Protein AF-A0A7X7HXK4-F1 (afdb_monomer_lite)

Sequence (87 aa):
MPNHVHWLVRPVQGWPLEGILNSIKGFVSVKASAQGAKTGRLWQAESYDHIVRNREELEVFRKYIADNPRKAHLSSGRFAVYQAEWI

Radius of gyration: 14.73 Å; chains: 1; bounding box: 36×30×35 Å

Secondary structure (DSSP, 8-state):
--S-------PPTT--HHHHHHHHHHHHHHHHHHTTPPSS--S-SSPP-----SHHHHHHHHHHHHHHHHHTTPPTTSS--------

Structure (mmCIF, N/CA/C/O backbone):
data_AF-A0A7X7HXK4-F1
#
_entry.id   AF-A0A7X7HXK4-F1
#
loop_
_atom_site.group_PDB
_atom_site.id
_atom_site.type_symbol
_atom_site.label_atom_id
_atom_site.label_alt_id
_atom_site.label_comp_id
_atom_site.label_asym_id
_atom_site.label_entity_id
_atom_site.label_seq_id
_atom_site.pdbx_PDB_ins_code
_atom_site.Cartn_x
_atom_site.Cartn_y
_atom_site.Cartn_z
_atom_site.occupancy
_atom_site.B_iso_or_equiv
_atom_site.auth_seq_id
_atom_site.auth_comp_id
_atom_site.auth_asym_id
_atom_site.auth_atom_id
_atom_site.pdbx_PDB_model_num
ATOM 1 N N . MET A 1 1 ? 6.787 -4.802 -2.393 1.00 88.75 1 MET A N 1
ATOM 2 C CA . MET A 1 1 ? 8.244 -4.653 -2.170 1.00 88.75 1 MET A CA 1
ATOM 3 C C . MET A 1 1 ? 8.625 -5.373 -0.878 1.00 88.75 1 MET A C 1
ATOM 5 O O . MET A 1 1 ? 7.722 -5.666 -0.106 1.00 88.75 1 MET A O 1
ATOM 9 N N . PRO A 1 2 ? 9.905 -5.695 -0.620 1.00 89.06 2 PRO A N 1
ATOM 10 C CA . PRO A 1 2 ? 10.305 -6.419 0.592 1.00 89.06 2 PRO A CA 1
ATOM 11 C C . PRO A 1 2 ? 10.003 -5.676 1.902 1.00 89.06 2 PRO A C 1
ATOM 13 O O . PRO A 1 2 ? 9.831 -6.311 2.934 1.00 89.06 2 PRO A O 1
ATOM 16 N N . ASN A 1 3 ? 9.946 -4.341 1.865 1.00 91.56 3 ASN A N 1
ATOM 17 C CA . ASN A 1 3 ? 9.815 -3.477 3.044 1.00 91.56 3 ASN A CA 1
ATOM 18 C C . ASN A 1 3 ? 8.606 -2.521 3.003 1.00 91.56 3 ASN A C 1
ATOM 20 O O . ASN A 1 3 ? 8.379 -1.799 3.967 1.00 91.56 3 ASN A O 1
ATOM 24 N N . HIS A 1 4 ? 7.845 -2.485 1.905 1.00 93.12 4 HIS A N 1
ATOM 25 C CA . HIS A 1 4 ? 6.633 -1.671 1.777 1.00 93.12 4 HIS A CA 1
ATOM 26 C C . HIS A 1 4 ? 5.684 -2.230 0.708 1.00 93.12 4 HIS A C 1
ATOM 28 O O . HIS A 1 4 ? 6.032 -3.109 -0.094 1.00 93.12 4 HIS A O 1
ATOM 34 N N . VAL A 1 5 ? 4.467 -1.693 0.685 1.00 93.44 5 VAL A N 1
ATOM 35 C CA . VAL A 1 5 ? 3.420 -2.037 -0.277 1.00 93.44 5 VAL A CA 1
ATOM 36 C C . VAL A 1 5 ? 3.007 -0.771 -1.017 1.00 93.44 5 VAL A C 1
ATOM 38 O O . VAL A 1 5 ? 2.809 0.269 -0.398 1.00 93.44 5 VAL A O 1
ATOM 41 N N . HIS A 1 6 ? 2.864 -0.877 -2.335 1.00 94.31 6 HIS A N 1
ATOM 42 C CA . HIS A 1 6 ? 2.147 0.106 -3.136 1.00 94.31 6 HIS A CA 1
ATOM 43 C C . HIS A 1 6 ? 0.786 -0.467 -3.499 1.00 94.31 6 HIS A C 1
ATOM 45 O O . HIS A 1 6 ? 0.694 -1.637 -3.877 1.00 94.31 6 HIS A O 1
ATOM 51 N N . TRP A 1 7 ? -0.257 0.351 -3.400 1.00 93.62 7 TRP A N 1
ATOM 52 C CA . TRP A 1 7 ? -1.612 -0.088 -3.681 1.00 93.62 7 TRP A CA 1
ATOM 53 C C . TRP A 1 7 ? -2.407 1.030 -4.344 1.00 93.62 7 TRP A C 1
ATOM 55 O O . TRP A 1 7 ? -2.400 2.166 -3.881 1.00 93.62 7 TRP A O 1
ATOM 65 N N . LEU A 1 8 ? -3.074 0.691 -5.443 1.00 94.25 8 LEU A N 1
ATOM 66 C CA . LEU A 1 8 ? -3.954 1.581 -6.180 1.00 94.25 8 LEU A CA 1
ATOM 67 C C . LEU A 1 8 ? -5.379 1.056 -6.020 1.00 94.25 8 LEU A C 1
ATOM 69 O O . LEU A 1 8 ? -5.676 -0.069 -6.424 1.00 94.25 8 LEU A O 1
ATOM 73 N N . VAL A 1 9 ? -6.237 1.854 -5.390 1.00 92.31 9 VAL A N 1
ATOM 74 C CA . VAL A 1 9 ? -7.581 1.436 -4.985 1.00 92.31 9 VAL A CA 1
ATOM 75 C C . VAL A 1 9 ? -8.619 2.493 -5.277 1.00 92.31 9 VAL A C 1
ATOM 77 O O . VAL A 1 9 ? -8.345 3.688 -5.227 1.00 92.31 9 VAL A O 1
ATOM 80 N N . ARG A 1 10 ? -9.849 2.028 -5.483 1.00 92.75 10 ARG A N 1
ATOM 81 C CA . ARG A 1 10 ? -11.046 2.857 -5.414 1.00 92.75 10 ARG A CA 1
ATOM 82 C C . ARG A 1 10 ? -11.890 2.381 -4.230 1.00 92.75 10 ARG A C 1
ATOM 84 O O . ARG A 1 10 ? -12.530 1.336 -4.359 1.00 92.75 10 ARG A O 1
ATOM 91 N N . PRO A 1 11 ? -11.889 3.097 -3.092 1.00 93.19 11 PRO A N 1
ATOM 92 C CA . PRO A 1 11 ? -12.763 2.765 -1.975 1.00 93.19 11 PRO A CA 1
ATOM 93 C C . PRO A 1 11 ? -14.227 2.691 -2.419 1.00 93.19 11 PRO A C 1
ATOM 95 O O . PRO A 1 11 ? -14.689 3.503 -3.225 1.00 93.19 11 PRO A O 1
ATOM 98 N N . VAL A 1 12 ? -14.954 1.698 -1.911 1.00 93.81 12 VAL A N 1
ATOM 99 C CA . VAL A 1 12 ? -16.403 1.592 -2.116 1.00 93.81 12 VAL A CA 1
ATOM 100 C C . VAL A 1 12 ? -17.099 2.606 -1.207 1.00 93.81 12 VAL A C 1
ATOM 102 O O . VAL A 1 12 ? -16.630 2.883 -0.103 1.00 93.81 12 VAL A O 1
ATOM 105 N N . GLN A 1 13 ? -18.220 3.172 -1.657 1.00 94.94 13 GLN A N 1
ATOM 106 C CA . GLN A 1 13 ? -18.999 4.114 -0.853 1.00 94.94 13 GLN A CA 1
ATOM 107 C C . GLN A 1 13 ? -19.331 3.527 0.531 1.00 94.94 13 GLN A C 1
ATOM 109 O O . GLN A 1 13 ? -19.678 2.354 0.652 1.00 94.94 13 GLN A O 1
ATOM 114 N N . GLY A 1 14 ? -19.201 4.352 1.575 1.00 96.00 14 GLY A N 1
ATOM 115 C CA . GLY A 1 14 ? -19.382 3.939 2.972 1.00 96.00 14 GLY A CA 1
ATOM 116 C C . GLY A 1 14 ? -18.135 3.333 3.627 1.00 96.00 14 GLY A C 1
ATOM 117 O O . GLY A 1 14 ? -18.126 3.159 4.841 1.00 96.00 14 GLY A O 1
ATOM 118 N N . TRP A 1 15 ? -17.068 3.077 2.863 1.00 95.88 15 TRP A N 1
ATOM 119 C CA . TRP A 1 15 ? -15.804 2.547 3.373 1.00 95.88 15 TRP A CA 1
ATOM 120 C C . TRP A 1 15 ? -14.684 3.582 3.215 1.00 95.88 15 TRP A C 1
ATOM 122 O O . TRP A 1 15 ? -14.065 3.657 2.151 1.00 95.88 15 TRP A O 1
ATOM 132 N N . PRO A 1 16 ? -14.414 4.410 4.241 1.00 94.94 16 PRO A N 1
ATOM 133 C CA . PRO A 1 16 ? -13.339 5.392 4.173 1.00 94.94 16 PRO A CA 1
ATOM 134 C C . PRO A 1 16 ? -11.968 4.706 4.099 1.00 94.94 16 PRO A C 1
ATOM 136 O O . PRO A 1 16 ? -11.766 3.627 4.664 1.00 94.94 16 PRO A O 1
ATOM 139 N N . LEU A 1 17 ? -11.006 5.362 3.438 1.00 94.31 17 LEU A N 1
ATOM 140 C CA . LEU A 1 17 ? -9.649 4.838 3.239 1.00 94.31 17 LEU A CA 1
ATOM 141 C C . LEU A 1 17 ? -8.978 4.447 4.564 1.00 94.31 17 LEU A C 1
ATOM 143 O O . LEU A 1 17 ? -8.395 3.372 4.657 1.00 94.31 17 LEU A O 1
ATOM 147 N N . GLU A 1 18 ? -9.118 5.272 5.601 1.00 94.06 18 GLU A N 1
ATOM 148 C CA . GLU A 1 18 ? -8.563 5.005 6.931 1.00 94.06 18 GLU A CA 1
ATOM 149 C C . GLU A 1 18 ? -9.055 3.672 7.515 1.00 94.06 18 GLU A C 1
ATOM 151 O O . GLU A 1 18 ? -8.255 2.870 7.998 1.00 94.06 18 GLU A O 1
ATOM 156 N N . GLY A 1 19 ? -10.358 3.388 7.407 1.00 95.56 19 GLY A N 1
ATOM 157 C CA . GLY A 1 19 ? 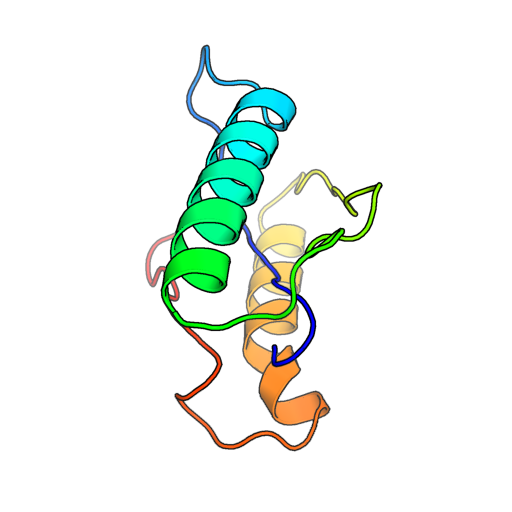-10.941 2.133 7.884 1.00 95.56 19 GLY A CA 1
ATOM 158 C C . GLY A 1 19 ? -10.414 0.918 7.118 1.00 95.56 19 GLY A C 1
ATOM 159 O O . GLY A 1 19 ? -10.078 -0.103 7.722 1.00 95.56 19 GLY A O 1
ATOM 160 N N . ILE A 1 20 ? -10.267 1.048 5.795 1.00 95.50 20 ILE A N 1
ATOM 161 C CA . ILE A 1 20 ? -9.689 0.008 4.931 1.00 95.50 20 ILE A CA 1
ATOM 162 C C . ILE A 1 20 ? -8.229 -0.264 5.326 1.00 95.50 20 ILE A C 1
ATOM 164 O O . ILE A 1 20 ? -7.840 -1.417 5.526 1.00 95.50 20 ILE A O 1
ATOM 168 N N . LEU A 1 21 ? -7.422 0.791 5.479 1.00 95.50 21 LEU A N 1
ATOM 169 C CA . LEU A 1 21 ? -6.014 0.680 5.854 1.00 95.50 21 LEU A CA 1
ATOM 170 C C . LEU A 1 21 ? -5.844 0.079 7.251 1.00 95.50 21 LEU A C 1
ATOM 172 O O . LEU A 1 21 ? -4.996 -0.795 7.424 1.00 95.50 21 LEU A O 1
ATOM 176 N N . ASN A 1 22 ? -6.651 0.500 8.229 1.00 95.00 22 ASN A N 1
ATOM 177 C CA . ASN A 1 22 ? -6.618 -0.056 9.581 1.00 95.00 22 ASN A CA 1
ATOM 178 C C . ASN A 1 22 ? -6.923 -1.564 9.565 1.00 95.00 22 ASN A C 1
ATOM 180 O O . ASN A 1 22 ? -6.145 -2.362 10.090 1.00 95.00 22 ASN A O 1
ATOM 184 N N . SER A 1 23 ? -7.993 -1.968 8.870 1.00 95.88 23 SER A N 1
ATOM 185 C CA . SER A 1 23 ? -8.377 -3.377 8.735 1.00 95.88 23 SER A CA 1
ATOM 186 C C . SER A 1 23 ? -7.249 -4.233 8.144 1.00 95.88 23 SER A C 1
ATOM 188 O O . SER A 1 23 ? -6.862 -5.251 8.726 1.00 95.88 23 SER A O 1
ATOM 190 N N . ILE A 1 24 ? -6.653 -3.791 7.033 1.00 95.38 24 ILE A N 1
ATOM 191 C CA . ILE A 1 24 ? -5.586 -4.534 6.348 1.00 95.38 24 ILE A CA 1
ATOM 192 C C . ILE A 1 24 ? -4.311 -4.579 7.188 1.00 95.38 24 ILE A C 1
ATOM 194 O O . ILE A 1 24 ? -3.739 -5.656 7.374 1.00 95.38 24 ILE A O 1
ATOM 198 N N . LYS A 1 25 ? -3.867 -3.438 7.730 1.00 94.56 25 LYS A N 1
ATOM 199 C CA . LYS A 1 25 ? -2.659 -3.373 8.563 1.00 94.56 25 LYS A CA 1
ATOM 200 C C . LYS A 1 25 ? -2.794 -4.263 9.800 1.00 94.56 25 LYS A C 1
ATOM 202 O O . LYS A 1 25 ? -1.841 -4.973 10.137 1.00 94.56 25 LYS A O 1
ATOM 207 N N . GLY A 1 26 ? -3.966 -4.269 10.438 1.00 94.81 26 GLY A N 1
ATOM 208 C CA . GLY A 1 26 ? -4.271 -5.128 11.579 1.00 94.81 26 GLY A CA 1
ATOM 209 C C . GLY A 1 26 ? -4.239 -6.609 11.208 1.00 94.81 26 GLY A C 1
ATOM 210 O O . GLY A 1 26 ? -3.485 -7.377 11.809 1.00 94.81 26 GLY A O 1
ATOM 211 N N . PHE A 1 27 ? -4.981 -7.002 10.167 1.00 96.00 27 PHE A N 1
ATOM 212 C CA . PHE A 1 27 ? -5.030 -8.389 9.700 1.00 96.00 27 PHE A CA 1
ATOM 213 C C . PHE A 1 27 ? -3.639 -8.932 9.353 1.00 96.00 27 PHE A C 1
ATOM 215 O O . PHE A 1 27 ? -3.253 -10.006 9.822 1.00 96.00 27 PHE A O 1
ATOM 222 N N . VAL A 1 28 ? -2.860 -8.179 8.569 1.00 94.25 28 VAL A N 1
ATOM 223 C CA . VAL A 1 28 ? -1.510 -8.590 8.168 1.00 94.25 28 VAL A CA 1
ATOM 224 C C . VAL A 1 28 ? -0.577 -8.673 9.371 1.00 94.25 28 VAL A C 1
ATOM 226 O O . VAL A 1 28 ? 0.193 -9.624 9.446 1.00 94.25 28 VAL A O 1
ATOM 229 N N . SER A 1 29 ? -0.664 -7.749 10.335 1.00 94.44 29 SER A N 1
ATOM 230 C CA . SER A 1 29 ? 0.160 -7.823 11.552 1.00 94.44 29 SER A CA 1
ATOM 231 C C . SER A 1 29 ? -0.100 -9.120 12.318 1.00 94.44 29 SER A C 1
ATOM 233 O O . SER A 1 29 ? 0.843 -9.837 12.636 1.00 94.44 29 SER A O 1
ATOM 235 N N . VAL A 1 30 ? -1.373 -9.479 12.529 1.00 93.69 30 VAL A N 1
ATOM 236 C CA . VAL A 1 30 ? -1.750 -10.724 13.219 1.00 93.69 30 VAL A CA 1
ATOM 237 C C . VAL A 1 30 ? -1.244 -11.953 12.459 1.00 93.69 30 VAL A C 1
ATOM 239 O O . VAL A 1 30 ? -0.640 -12.846 13.054 1.00 93.69 30 VAL A O 1
ATOM 242 N N . LYS A 1 31 ? -1.456 -12.005 11.137 1.00 95.12 31 LYS A N 1
ATOM 243 C CA . LYS A 1 31 ? -1.024 -13.142 10.310 1.00 95.12 31 LYS A CA 1
ATOM 244 C C . LYS A 1 31 ? 0.496 -13.270 10.235 1.00 95.12 31 LYS A C 1
ATOM 246 O O . LYS A 1 31 ? 1.001 -14.381 10.355 1.00 95.12 31 LYS A O 1
ATOM 251 N N . ALA A 1 32 ? 1.216 -12.162 10.083 1.00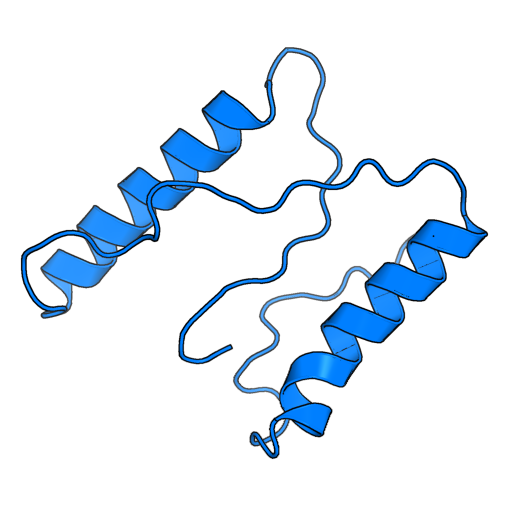 93.38 32 ALA A N 1
ATOM 252 C CA . ALA A 1 32 ? 2.673 -12.155 10.036 1.00 93.38 32 ALA A CA 1
ATOM 253 C C . ALA A 1 32 ? 3.279 -12.576 11.382 1.00 93.38 32 ALA A C 1
ATOM 255 O O . ALA A 1 32 ? 4.187 -13.405 11.406 1.00 93.38 32 ALA A O 1
ATOM 256 N N . SER A 1 33 ? 2.754 -12.072 12.505 1.00 92.56 33 SER A N 1
ATOM 257 C CA . SER A 1 33 ? 3.192 -12.501 13.839 1.00 92.56 33 SER A CA 1
ATOM 258 C C . SER A 1 33 ? 2.965 -13.998 14.062 1.00 92.56 33 SER A C 1
ATOM 260 O O . SER A 1 33 ? 3.864 -14.677 14.551 1.00 92.56 33 SER A O 1
ATOM 262 N N . ALA A 1 34 ? 1.825 -14.545 13.626 1.00 93.19 34 ALA A N 1
ATOM 263 C CA . ALA A 1 34 ? 1.564 -15.988 13.688 1.00 93.19 34 ALA A CA 1
ATOM 264 C C . ALA A 1 34 ? 2.526 -16.827 12.819 1.00 93.19 34 ALA A C 1
ATOM 266 O O . ALA A 1 34 ? 2.705 -18.013 13.075 1.00 93.19 34 ALA A O 1
ATOM 267 N N . GLN A 1 35 ? 3.160 -16.220 11.810 1.00 94.00 35 GLN A N 1
ATOM 268 C CA . GLN A 1 35 ? 4.165 -16.843 10.940 1.00 94.00 35 GLN A CA 1
ATOM 269 C C . GLN A 1 35 ? 5.612 -16.598 11.412 1.00 94.00 35 GLN A C 1
ATOM 271 O O . GLN A 1 35 ? 6.555 -16.923 10.694 1.00 94.00 35 GLN A O 1
ATOM 276 N N . GLY A 1 36 ? 5.808 -16.028 12.607 1.00 91.56 36 GLY A N 1
ATOM 277 C CA . GLY A 1 36 ? 7.134 -15.810 13.191 1.00 91.56 36 GLY A CA 1
ATOM 278 C C . GLY A 1 36 ? 7.789 -14.476 12.824 1.00 91.56 36 GLY A C 1
ATOM 279 O O . GLY A 1 36 ? 8.982 -14.295 13.075 1.00 91.56 36 GLY A O 1
ATOM 280 N N . ALA A 1 37 ? 7.045 -13.518 12.257 1.00 88.25 37 ALA A N 1
ATOM 281 C CA . ALA A 1 37 ? 7.543 -12.149 12.150 1.00 88.25 37 ALA A CA 1
ATOM 282 C C . ALA A 1 37 ? 7.790 -11.564 13.551 1.00 88.25 37 ALA A C 1
ATOM 284 O O . ALA A 1 37 ? 7.033 -11.828 14.489 1.00 88.25 37 ALA A O 1
ATOM 285 N N . LYS A 1 38 ? 8.850 -10.754 13.688 1.00 81.06 38 LYS A N 1
ATOM 286 C CA . LYS A 1 38 ? 9.225 -10.128 14.964 1.00 81.06 38 LYS A CA 1
ATOM 287 C C . LYS A 1 38 ? 8.033 -9.408 15.598 1.00 81.06 38 LYS A C 1
ATOM 289 O O . LYS A 1 38 ? 7.306 -8.673 14.932 1.00 81.06 38 LYS A O 1
ATOM 294 N N . THR A 1 39 ? 7.878 -9.588 16.904 1.00 71.75 39 THR A N 1
ATOM 295 C CA . THR A 1 39 ? 6.896 -8.869 17.715 1.00 71.75 39 THR A CA 1
ATOM 296 C C . THR A 1 39 ? 7.265 -7.388 17.790 1.00 71.75 39 THR A C 1
ATOM 298 O O . THR A 1 39 ? 8.412 -7.052 18.087 1.00 71.75 39 THR A O 1
ATOM 301 N N . GLY A 1 40 ? 6.308 -6.500 17.522 1.00 82.19 40 GLY A N 1
ATOM 302 C CA . GLY A 1 40 ? 6.519 -5.053 17.521 1.00 82.19 40 GLY A CA 1
ATOM 303 C C . GLY A 1 40 ? 5.707 -4.348 16.438 1.00 82.19 40 GLY A C 1
ATOM 304 O O . GLY A 1 40 ? 4.775 -4.911 15.863 1.00 82.19 40 GLY A O 1
ATOM 305 N N . ARG A 1 41 ? 6.057 -3.090 16.156 1.00 88.19 41 ARG A N 1
ATOM 306 C CA . ARG A 1 41 ? 5.400 -2.291 15.117 1.00 88.19 41 ARG A CA 1
ATOM 307 C C . ARG A 1 41 ? 5.848 -2.773 13.727 1.00 88.19 41 ARG A C 1
ATOM 309 O O . ARG A 1 41 ? 6.961 -2.478 13.310 1.00 88.19 41 ARG A O 1
ATOM 316 N N . LEU A 1 42 ? 4.972 -3.499 13.024 1.00 92.75 42 LEU A N 1
ATOM 317 C CA . LEU A 1 42 ? 5.219 -3.982 11.656 1.00 92.75 42 LEU A CA 1
ATOM 318 C C . LEU A 1 42 ? 5.150 -2.855 10.613 1.00 92.75 42 LEU A C 1
ATOM 320 O O . LEU A 1 42 ? 5.936 -2.824 9.671 1.00 92.75 42 LEU A O 1
ATOM 324 N N . TRP A 1 43 ? 4.200 -1.934 10.779 1.00 94.19 43 TRP A N 1
ATOM 325 C CA . TRP A 1 43 ? 3.928 -0.859 9.827 1.00 94.19 43 TRP A CA 1
ATOM 326 C C . TRP A 1 43 ? 4.505 0.473 10.290 1.00 94.19 43 TRP A C 1
ATOM 328 O O . TRP A 1 43 ? 4.441 0.804 11.473 1.00 94.19 43 TRP A O 1
ATOM 338 N N . GLN A 1 44 ? 4.980 1.291 9.351 1.00 93.69 44 GLN A N 1
ATOM 339 C CA . GLN A 1 44 ? 5.219 2.708 9.623 1.00 93.69 44 GLN A CA 1
ATOM 340 C C . GLN A 1 44 ? 3.919 3.379 10.111 1.00 93.69 44 GLN A C 1
ATOM 342 O O . GLN A 1 44 ? 2.821 2.994 9.695 1.00 93.69 44 GLN A O 1
ATOM 347 N N . ALA A 1 45 ? 4.054 4.345 11.028 1.00 89.81 45 ALA A N 1
ATOM 348 C CA . ALA A 1 45 ? 2.917 4.991 11.687 1.00 89.81 45 ALA A CA 1
ATOM 349 C C . ALA A 1 45 ? 1.970 5.658 10.679 1.00 89.81 45 ALA A C 1
ATOM 351 O O . ALA A 1 45 ? 0.763 5.443 10.738 1.00 89.81 45 ALA A O 1
ATOM 352 N N . GLU A 1 46 ? 2.529 6.388 9.718 1.00 89.56 46 GLU A N 1
ATOM 353 C CA . GLU A 1 46 ? 1.771 7.065 8.670 1.00 89.56 46 GLU A CA 1
ATOM 354 C C . GLU A 1 46 ? 1.863 6.317 7.338 1.00 89.56 46 GLU A C 1
ATOM 356 O O . GLU A 1 46 ? 2.869 5.665 7.033 1.00 89.56 46 GLU A O 1
ATOM 361 N N . SER A 1 47 ? 0.784 6.401 6.560 1.00 92.88 47 SER A N 1
ATOM 362 C CA . SER A 1 47 ? 0.748 5.987 5.156 1.00 92.88 47 SER A CA 1
ATOM 363 C C . SER A 1 47 ? 1.031 7.194 4.262 1.00 92.88 47 SER A C 1
ATOM 365 O O . SER A 1 47 ? 0.833 8.334 4.670 1.00 92.88 47 SER A O 1
ATOM 367 N N . TYR A 1 48 ? 1.471 6.941 3.032 1.00 94.62 48 TYR A N 1
ATOM 368 C CA . TYR A 1 48 ? 1.456 7.950 1.978 1.00 94.62 48 TYR A CA 1
ATOM 369 C C . TYR A 1 48 ? 0.230 7.713 1.096 1.00 94.62 48 TYR A C 1
ATOM 371 O O . TYR A 1 48 ? 0.127 6.654 0.472 1.00 94.62 48 TYR A O 1
ATOM 379 N N . ASP A 1 49 ? -0.666 8.695 1.038 1.00 94.00 49 ASP A N 1
ATOM 380 C CA . ASP A 1 49 ? -1.922 8.620 0.295 1.00 94.00 49 ASP A CA 1
ATOM 381 C C . ASP A 1 49 ? -1.977 9.736 -0.760 1.00 94.00 4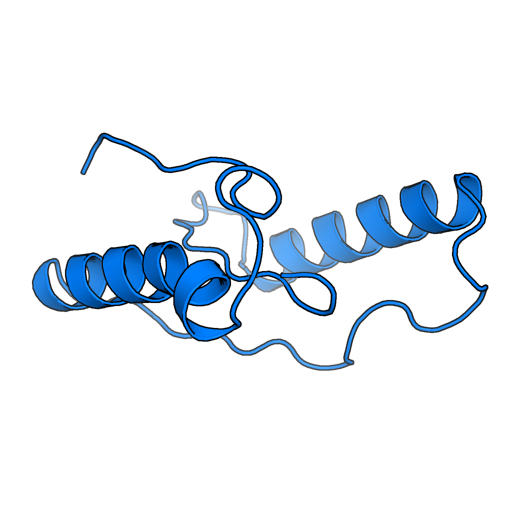9 ASP A C 1
ATOM 383 O O . ASP A 1 49 ? -1.690 10.899 -0.472 1.00 94.00 49 ASP A O 1
ATOM 387 N N . HIS A 1 50 ? -2.363 9.393 -1.992 1.00 95.62 50 HIS A N 1
ATOM 388 C CA . HIS A 1 50 ? -2.498 10.347 -3.098 1.00 95.62 50 HIS A CA 1
ATOM 389 C C . HIS A 1 50 ? -3.789 10.088 -3.878 1.00 95.62 50 HIS A C 1
ATOM 391 O O . HIS A 1 50 ? -4.054 8.963 -4.302 1.00 95.62 50 HIS A O 1
ATOM 397 N N . ILE A 1 51 ? -4.593 11.135 -4.084 1.00 96.12 51 ILE A N 1
ATOM 398 C CA . ILE A 1 51 ? -5.835 11.049 -4.862 1.00 96.12 51 ILE A CA 1
ATOM 399 C C . ILE A 1 51 ? -5.494 11.104 -6.349 1.00 96.12 51 ILE A C 1
ATOM 401 O O . ILE A 1 51 ? -4.993 12.120 -6.826 1.00 96.12 51 ILE A O 1
ATOM 405 N N . VAL A 1 52 ? -5.831 10.038 -7.076 1.00 96.38 52 VAL A N 1
ATOM 406 C CA . VAL A 1 52 ? -5.783 10.003 -8.543 1.00 96.38 52 VAL A CA 1
ATOM 407 C C . VAL A 1 52 ? -6.990 10.751 -9.106 1.00 96.38 52 VAL A C 1
ATOM 409 O O . VAL A 1 52 ? -8.133 10.378 -8.844 1.00 96.38 52 VAL A O 1
ATOM 412 N N . ARG A 1 53 ? -6.741 11.822 -9.856 1.00 96.12 53 ARG A N 1
ATOM 413 C CA . ARG A 1 53 ? -7.751 12.799 -10.287 1.00 96.12 53 ARG A CA 1
ATOM 414 C C . ARG A 1 53 ? -8.230 12.603 -11.722 1.00 96.12 53 ARG A C 1
ATOM 416 O O . ARG A 1 53 ? -9.306 13.084 -12.062 1.00 96.12 53 ARG A O 1
ATOM 423 N N . ASN A 1 54 ? -7.449 11.932 -12.566 1.00 95.81 54 ASN A N 1
ATOM 424 C CA . ASN A 1 54 ? -7.780 11.693 -13.973 1.00 95.81 54 ASN A CA 1
ATOM 425 C C . ASN A 1 54 ? -7.132 10.403 -14.506 1.00 95.81 54 ASN A C 1
ATOM 427 O O . ASN A 1 54 ? -6.418 9.699 -13.787 1.00 95.81 54 ASN A O 1
ATOM 431 N N . ARG A 1 55 ? -7.428 10.073 -15.769 1.00 94.62 55 ARG A N 1
ATOM 432 C CA . ARG A 1 55 ? -6.943 8.850 -16.421 1.00 94.62 55 ARG A CA 1
ATOM 433 C C . ARG A 1 55 ? -5.437 8.900 -16.674 1.00 94.62 55 ARG A C 1
ATOM 435 O O . ARG A 1 55 ? -4.765 7.893 -16.497 1.00 94.62 55 ARG A O 1
ATOM 442 N N . GLU A 1 56 ? -4.898 10.049 -17.055 1.00 96.12 56 GLU A N 1
ATOM 443 C CA . GLU A 1 56 ? -3.472 10.210 -17.341 1.00 96.12 56 GLU A CA 1
ATOM 444 C C . GLU A 1 56 ? -2.635 9.923 -16.088 1.00 96.12 56 GLU A C 1
ATOM 446 O O . GLU A 1 56 ? -1.668 9.164 -16.126 1.00 96.12 56 GLU A O 1
ATOM 451 N N . GLU A 1 57 ? -3.053 10.470 -14.948 1.00 96.69 57 GLU A N 1
ATOM 452 C CA . GLU A 1 57 ? -2.432 10.239 -13.648 1.00 96.69 57 GLU A CA 1
ATOM 453 C C . GLU A 1 57 ? -2.575 8.778 -13.202 1.00 96.69 57 GLU A C 1
ATOM 455 O O . GLU A 1 57 ? -1.627 8.191 -12.673 1.00 96.69 57 GLU A O 1
ATOM 460 N N . LEU A 1 58 ? -3.725 8.155 -13.475 1.00 95.00 58 LEU A N 1
ATOM 461 C CA . LEU A 1 58 ? -3.935 6.736 -13.213 1.00 95.00 58 LEU A CA 1
ATOM 462 C C . LEU A 1 58 ? -2.909 5.865 -13.948 1.00 95.00 58 LEU A C 1
ATOM 464 O O . LEU A 1 58 ? -2.303 4.988 -13.329 1.00 95.00 58 LEU A O 1
ATOM 468 N N . GLU A 1 59 ? -2.685 6.114 -15.239 1.00 94.00 59 GLU A N 1
ATOM 469 C CA . GLU A 1 59 ? -1.709 5.364 -16.035 1.00 94.00 59 GLU A CA 1
ATOM 470 C C . GLU A 1 59 ? -0.277 5.566 -15.532 1.00 94.00 59 GLU A C 1
ATOM 472 O O . GLU A 1 59 ? 0.496 4.605 -15.440 1.00 94.00 59 GLU A O 1
ATOM 477 N N . VAL A 1 60 ? 0.070 6.790 -15.120 1.00 95.31 60 VAL A N 1
ATOM 478 C CA . VAL A 1 60 ? 1.373 7.074 -14.504 1.00 95.31 60 VAL A CA 1
ATOM 479 C C . VAL A 1 60 ? 1.566 6.242 -13.237 1.00 95.31 60 VAL A C 1
ATOM 481 O O . VAL A 1 60 ? 2.608 5.596 -13.089 1.00 95.31 60 VAL A O 1
ATOM 484 N N . PHE A 1 61 ? 0.575 6.195 -12.341 1.00 95.50 61 PHE A N 1
ATOM 485 C CA . PHE A 1 61 ? 0.681 5.403 -11.114 1.00 95.50 61 PHE A CA 1
ATOM 486 C C . PHE A 1 61 ? 0.699 3.898 -11.379 1.00 95.50 61 PHE A C 1
ATOM 488 O O . PHE A 1 61 ? 1.517 3.195 -10.783 1.00 95.50 61 PHE A O 1
ATOM 495 N N . ARG A 1 62 ? -0.128 3.392 -12.303 1.00 93.06 62 ARG A N 1
ATOM 496 C CA . ARG A 1 62 ? -0.109 1.976 -12.713 1.00 93.06 62 ARG A CA 1
ATOM 497 C C . ARG A 1 62 ? 1.283 1.567 -13.187 1.00 93.06 62 ARG A C 1
ATOM 499 O O . ARG A 1 62 ? 1.836 0.583 -12.692 1.00 93.06 62 ARG A O 1
ATOM 506 N N . LYS A 1 63 ? 1.883 2.364 -14.077 1.00 92.50 63 LYS A N 1
ATOM 507 C CA . LYS A 1 63 ? 3.246 2.135 -14.567 1.00 92.50 63 LYS A CA 1
ATOM 508 C C . LYS A 1 63 ? 4.279 2.234 -13.449 1.00 92.50 63 LYS A C 1
ATOM 510 O O . LYS A 1 63 ? 5.125 1.354 -13.332 1.00 92.50 63 LYS A O 1
ATOM 515 N N . TYR A 1 64 ? 4.207 3.270 -12.615 1.00 93.31 64 TYR A N 1
ATOM 516 C CA . TYR A 1 64 ? 5.131 3.466 -11.498 1.00 93.31 64 TYR A CA 1
ATOM 517 C C . TYR A 1 64 ? 5.158 2.256 -10.556 1.00 93.31 64 TYR A C 1
ATOM 519 O O . TYR A 1 64 ? 6.241 1.774 -10.221 1.00 93.31 64 TYR A O 1
ATOM 527 N N . ILE A 1 65 ? 3.983 1.752 -10.166 1.00 93.06 65 ILE A N 1
ATOM 528 C CA . ILE A 1 65 ? 3.846 0.601 -9.267 1.00 93.06 65 ILE A CA 1
ATOM 529 C C . ILE A 1 65 ? 4.400 -0.665 -9.928 1.00 93.06 65 ILE A C 1
ATOM 531 O O . ILE A 1 65 ? 5.188 -1.376 -9.304 1.00 93.06 65 ILE A O 1
ATOM 535 N N . ALA A 1 66 ? 4.040 -0.922 -11.191 1.00 90.44 66 ALA A N 1
ATOM 536 C CA . ALA A 1 66 ? 4.518 -2.086 -11.938 1.00 90.44 66 ALA A CA 1
ATOM 537 C C . ALA A 1 66 ? 6.045 -2.072 -12.142 1.00 90.44 66 ALA A C 1
ATOM 539 O O . ALA A 1 66 ? 6.701 -3.108 -12.042 1.00 90.44 66 ALA A O 1
ATOM 540 N N . ASP A 1 67 ? 6.631 -0.895 -12.371 1.00 91.31 67 ASP A N 1
ATOM 541 C CA . ASP A 1 67 ? 8.073 -0.721 -12.559 1.00 91.31 67 ASP A CA 1
ATOM 542 C C . ASP A 1 67 ? 8.878 -0.781 -11.250 1.00 91.31 67 ASP A C 1
ATOM 544 O O . ASP A 1 67 ? 10.101 -0.943 -11.295 1.00 91.31 67 ASP A O 1
ATOM 548 N N . ASN A 1 68 ? 8.243 -0.625 -10.085 1.00 91.62 68 ASN A N 1
ATOM 549 C CA . ASN A 1 68 ? 8.947 -0.448 -8.815 1.00 91.62 68 ASN A CA 1
ATOM 550 C C . ASN A 1 68 ? 9.853 -1.644 -8.442 1.00 91.62 68 ASN A C 1
ATOM 552 O O . ASN A 1 68 ? 11.036 -1.413 -8.171 1.00 91.62 68 ASN A O 1
ATOM 556 N N . PRO A 1 69 ? 9.404 -2.917 -8.536 1.00 91.62 69 PRO A N 1
ATOM 557 C CA . PRO A 1 69 ? 10.280 -4.060 -8.277 1.00 91.62 69 PRO A CA 1
ATOM 558 C C . PRO A 1 69 ? 11.500 -4.103 -9.202 1.00 91.62 69 PRO A C 1
ATOM 560 O O . PRO A 1 69 ? 12.612 -4.363 -8.746 1.00 91.62 69 PRO A O 1
ATOM 563 N N . ARG A 1 70 ? 11.308 -3.789 -10.491 1.00 90.19 70 ARG A N 1
ATOM 564 C CA . ARG A 1 70 ? 12.387 -3.743 -11.485 1.00 90.19 70 ARG A CA 1
ATOM 565 C C . ARG A 1 70 ? 13.398 -2.646 -11.156 1.00 90.1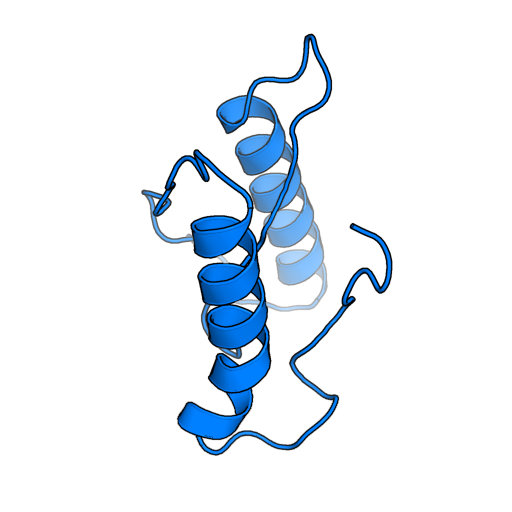9 70 ARG A C 1
ATOM 567 O O . ARG A 1 70 ? 14.599 -2.896 -11.202 1.00 90.19 70 ARG A O 1
ATOM 574 N N . LYS A 1 71 ? 12.926 -1.445 -10.801 1.00 90.75 71 LYS A N 1
ATOM 575 C CA . LYS A 1 71 ? 13.779 -0.319 -10.377 1.00 90.75 71 LYS A CA 1
ATOM 576 C C . LYS A 1 71 ? 14.583 -0.634 -9.113 1.00 90.75 71 LYS A C 1
ATOM 578 O O . LYS A 1 71 ? 15.664 -0.089 -8.943 1.00 90.75 71 LYS A O 1
ATOM 583 N N . ALA A 1 72 ? 14.078 -1.523 -8.263 1.00 91.44 72 ALA A N 1
ATOM 584 C CA . ALA A 1 72 ? 14.767 -2.003 -7.070 1.00 91.44 72 ALA A CA 1
ATOM 585 C C . ALA A 1 72 ? 15.603 -3.279 -7.294 1.00 91.44 72 ALA A C 1
ATOM 587 O O . ALA A 1 72 ? 16.010 -3.910 -6.321 1.00 91.44 72 ALA A O 1
ATOM 588 N N . HIS A 1 73 ? 15.849 -3.673 -8.549 1.00 91.44 73 HIS A N 1
ATOM 589 C CA . HIS A 1 73 ? 16.629 -4.863 -8.917 1.00 91.44 73 HIS A CA 1
ATOM 590 C C . HIS A 1 73 ? 16.092 -6.181 -8.328 1.00 91.44 73 HIS A C 1
ATOM 592 O O . HIS A 1 73 ? 16.850 -7.107 -8.043 1.00 91.44 73 HIS A O 1
ATOM 598 N N . LEU A 1 74 ? 14.773 -6.281 -8.147 1.00 89.44 74 LEU A N 1
ATOM 599 C CA . LEU A 1 74 ? 14.130 -7.482 -7.623 1.00 89.44 74 LEU A CA 1
ATOM 600 C C . LEU A 1 74 ? 13.742 -8.454 -8.739 1.00 89.44 74 LEU A C 1
ATOM 602 O O . LEU A 1 74 ? 13.413 -8.060 -9.859 1.00 89.44 74 LEU A O 1
ATOM 606 N N . SER A 1 75 ? 13.721 -9.743 -8.398 1.00 83.81 75 SER A N 1
ATOM 607 C CA . SER A 1 75 ? 13.251 -10.811 -9.281 1.00 83.81 75 SER A CA 1
AT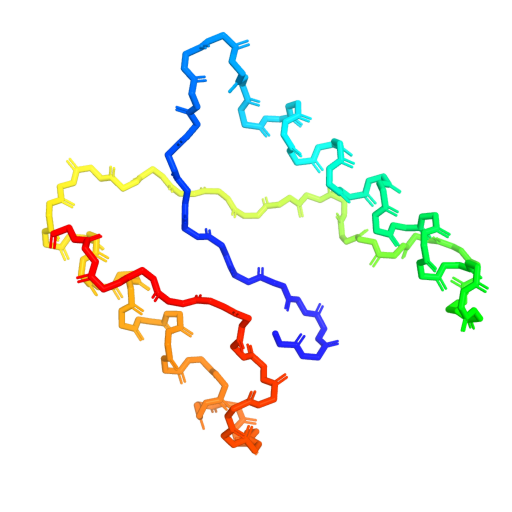OM 608 C C . SER A 1 75 ? 11.805 -10.577 -9.729 1.00 83.81 75 SER A C 1
ATOM 610 O O . SER A 1 75 ? 10.933 -10.299 -8.895 1.00 83.81 75 SER A O 1
ATOM 612 N N . SER A 1 76 ? 11.549 -10.764 -11.025 1.00 78.12 76 SER A N 1
ATOM 613 C CA . SER A 1 76 ? 10.209 -10.652 -11.610 1.00 78.12 76 SER A CA 1
ATOM 614 C C . SER A 1 76 ? 9.204 -11.602 -10.944 1.00 78.12 76 SER A C 1
ATOM 616 O O . SER A 1 76 ? 9.570 -12.662 -10.438 1.00 78.12 76 SER A O 1
ATOM 618 N N . GLY A 1 77 ? 7.931 -11.203 -10.911 1.00 75.88 77 GLY A N 1
ATOM 619 C CA . GLY A 1 77 ? 6.807 -12.032 -10.454 1.00 75.88 77 GLY A CA 1
ATOM 620 C C . GLY A 1 77 ? 6.682 -12.252 -8.942 1.00 75.88 77 GLY A C 1
ATOM 621 O O . GLY A 1 77 ? 5.615 -12.630 -8.478 1.00 75.88 77 GL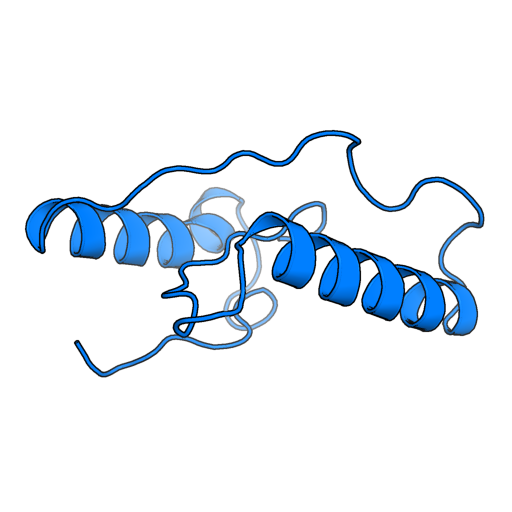Y A O 1
ATOM 622 N N . ARG A 1 78 ? 7.719 -11.980 -8.138 1.00 81.25 78 ARG A N 1
ATOM 623 C CA . ARG A 1 78 ? 7.686 -12.256 -6.686 1.00 81.25 78 ARG A CA 1
ATOM 624 C C . ARG A 1 78 ? 7.069 -11.137 -5.841 1.00 81.25 78 ARG A C 1
ATOM 626 O O . ARG A 1 78 ? 6.642 -11.372 -4.716 1.00 81.25 78 ARG A O 1
ATOM 633 N N . PHE A 1 79 ? 7.055 -9.912 -6.364 1.00 84.69 79 PHE A N 1
ATOM 634 C CA . PHE A 1 79 ? 6.641 -8.711 -5.623 1.00 84.69 79 PHE A CA 1
ATOM 635 C C . PHE A 1 79 ? 5.447 -7.983 -6.248 1.00 84.69 79 PHE A C 1
ATOM 637 O O . PHE A 1 79 ? 5.148 -6.857 -5.848 1.00 84.69 79 PHE A O 1
ATOM 644 N N . ALA A 1 80 ? 4.763 -8.634 -7.191 1.00 83.38 80 ALA A N 1
ATOM 645 C CA . ALA A 1 80 ? 3.485 -8.209 -7.741 1.00 83.38 80 ALA A CA 1
ATOM 646 C C . ALA A 1 80 ? 2.430 -9.250 -7.353 1.00 83.38 80 ALA A C 1
ATOM 648 O O . ALA A 1 80 ? 2.581 -10.425 -7.668 1.00 83.38 80 ALA A O 1
ATOM 649 N N . VAL A 1 81 ? 1.394 -8.821 -6.629 1.00 79.19 81 VAL A N 1
ATOM 650 C CA . VAL A 1 81 ? 0.310 -9.713 -6.180 1.00 79.19 81 VAL A CA 1
ATOM 651 C C . VAL A 1 81 ? -0.814 -9.754 -7.210 1.00 79.19 81 VAL A C 1
ATOM 653 O O . VAL A 1 81 ? -1.340 -10.817 -7.515 1.00 79.19 81 VAL A O 1
ATOM 656 N N . TYR A 1 82 ? -1.181 -8.592 -7.748 1.00 84.44 82 TYR A N 1
ATOM 657 C CA . TYR A 1 82 ? -2.240 -8.457 -8.737 1.00 84.44 82 TYR A CA 1
ATOM 658 C C . TYR A 1 82 ? -2.058 -7.159 -9.523 1.00 84.44 82 TYR A C 1
ATOM 660 O O . TYR A 1 82 ? -1.692 -6.127 -8.955 1.00 84.44 82 TYR A O 1
ATOM 668 N N . GLN A 1 83 ? -2.358 -7.214 -10.816 1.00 83.31 83 GLN A N 1
ATOM 669 C CA . GLN A 1 83 ? -2.470 -6.055 -11.687 1.00 83.31 83 GLN A CA 1
ATOM 670 C C . GLN A 1 83 ? -3.803 -6.163 -12.422 1.00 83.31 83 GLN A C 1
ATOM 672 O O . GLN A 1 83 ? -4.029 -7.114 -13.161 1.00 83.31 83 GLN A O 1
ATOM 677 N N . ALA A 1 84 ? -4.700 -5.202 -12.199 1.00 79.62 84 ALA A N 1
ATOM 678 C CA . ALA A 1 84 ? -5.968 -5.176 -12.918 1.00 79.62 84 ALA A CA 1
ATOM 679 C C . ALA A 1 84 ? -5.714 -4.873 -14.394 1.00 79.62 84 ALA A C 1
ATOM 681 O O . ALA A 1 84 ? -5.156 -3.824 -14.703 1.00 79.62 84 ALA A O 1
ATOM 682 N N . GLU A 1 85 ? -6.153 -5.740 -15.299 1.00 80.44 85 GLU A N 1
ATOM 683 C CA . GLU A 1 85 ? -6.081 -5.486 -16.747 1.00 80.44 85 GLU A CA 1
ATOM 684 C C . GLU A 1 85 ? -7.151 -4.497 -17.222 1.00 80.44 85 GLU A C 1
ATOM 686 O O . GLU A 1 85 ? -7.015 -3.887 -18.276 1.00 80.44 85 GLU A O 1
ATOM 691 N N . TRP A 1 86 ? -8.196 -4.303 -16.416 1.00 67.12 86 TRP A N 1
ATOM 692 C CA . TRP A 1 86 ? -9.320 -3.433 -16.721 1.00 67.12 86 TRP A CA 1
ATOM 693 C C . TRP A 1 86 ? -9.171 -2.069 -16.035 1.00 67.12 86 TRP A C 1
ATOM 695 O O . TRP A 1 86 ? -9.023 -1.994 -14.814 1.00 67.12 86 TRP A O 1
ATOM 705 N N . ILE A 1 87 ? -9.164 -1.018 -16.858 1.00 57.91 87 ILE A N 1
ATOM 706 C CA . ILE A 1 87 ? -9.659 0.367 -16.709 1.00 57.91 87 ILE A CA 1
ATOM 707 C C . ILE A 1 87 ? -9.337 1.080 -18.025 1.00 57.91 87 ILE A C 1
ATOM 709 O O . ILE A 1 87 ? -8.236 0.882 -18.569 1.00 57.91 87 ILE A O 1
#

pLDDT: mean 90.69, std 6.85, range [57.91, 96.69]

Foldseek 3Di:
DVQDDDDDDDDDPPQDPVNVCVVVLVVCLVVVVVVPDDPDRSDDPDDDDDDDDDDVSVVVSLVCRQCVCVVVVHDPPPRDPDRDPDD